Protein AF-A0A4Q3RMW5-F1 (afdb_monomer_lite)

Sequence (130 aa):
MNRIDRLFGILTLLQSKKYVSAEAIAERLPECFVNDYDYLSVLQTTISNKLMIELEYKNNKSEISKRRVEPIGLVFYAFAWHLVAWCHLRGEYRDFKVARILKAKNTGCTFTRQDHLPLADYLKQLPVPY

Foldseek 3Di:
DDPVVVVVVVVCVVVVVVDDDPVNVVVPDPCLVVDPPVCVVVLVVCQVQQFWKWWQFQDPVRDTDTWIWRFPDWDDDPNFIWTWTQTPVVRDTDTGTSSGTPDMDTPRHHDPDPDDDHPVVVVVPDPGDD

Secondary structure (DSSP, 8-state):
--HHHHHHHHHHHHHTTT---HHHHHTTS-GGGS---HHHHHHHHHHHTTEEEEEEEE-TT--EEEEEEEEEEEEEETTEEEEEEEETTTTEEEEEEGGGEEEEEEEEEEPS-S-PPPHHHHHHTSSS--

Radius of gyration: 22.74 Å; chains: 1; bounding box: 57×39×62 Å

Structure (mmCIF, N/CA/C/O backbone):
data_AF-A0A4Q3RMW5-F1
#
_entry.id   AF-A0A4Q3RMW5-F1
#
loop_
_atom_site.group_PDB
_atom_site.id
_atom_site.type_symbol
_atom_site.label_atom_id
_atom_site.label_alt_id
_atom_site.label_comp_id
_atom_site.label_asym_id
_atom_site.label_entity_id
_atom_site.label_seq_id
_atom_site.pdbx_PDB_ins_code
_atom_site.Cartn_x
_atom_site.Cartn_y
_atom_site.Cartn_z
_atom_site.occupancy
_atom_site.B_iso_or_equiv
_atom_site.auth_seq_id
_atom_site.auth_comp_id
_atom_site.auth_asym_id
_atom_site.auth_atom_id
_atom_site.pdbx_PDB_model_num
ATOM 1 N N . MET A 1 1 ? 39.213 -19.750 -47.373 1.00 58.75 1 MET A N 1
ATOM 2 C CA . MET A 1 1 ? 38.351 -19.297 -46.259 1.00 58.75 1 MET A CA 1
ATOM 3 C C . MET A 1 1 ? 36.956 -19.849 -46.496 1.00 58.75 1 MET A C 1
ATOM 5 O O . MET A 1 1 ? 36.390 -19.563 -47.547 1.00 58.75 1 MET A O 1
ATOM 9 N N . ASN A 1 2 ? 36.473 -20.726 -45.614 1.00 82.31 2 ASN A N 1
ATOM 10 C CA . ASN A 1 2 ? 35.250 -21.497 -45.829 1.00 82.31 2 ASN A CA 1
ATOM 11 C C . ASN A 1 2 ? 34.007 -20.613 -45.601 1.00 82.31 2 ASN A C 1
ATOM 13 O O . ASN A 1 2 ? 34.055 -19.608 -44.889 1.00 82.31 2 ASN A O 1
ATOM 17 N N . ARG A 1 3 ? 32.873 -20.963 -46.218 1.00 70.88 3 ARG A N 1
ATOM 18 C CA . ARG A 1 3 ? 31.603 -20.220 -46.095 1.00 70.88 3 ARG A CA 1
ATOM 19 C C . ARG A 1 3 ? 31.118 -20.165 -44.640 1.00 70.88 3 ARG A C 1
ATOM 21 O O . ARG A 1 3 ? 30.533 -19.165 -44.231 1.00 70.88 3 ARG A O 1
ATOM 28 N N . ILE A 1 4 ? 31.418 -21.213 -43.874 1.00 79.62 4 ILE A N 1
ATOM 29 C CA . ILE A 1 4 ? 31.130 -21.314 -42.440 1.00 79.62 4 ILE A CA 1
ATOM 30 C C . ILE A 1 4 ? 31.945 -20.299 -41.632 1.00 79.62 4 ILE A C 1
ATOM 32 O O . ILE A 1 4 ? 31.367 -19.601 -40.807 1.00 79.62 4 ILE A O 1
ATOM 36 N N . ASP A 1 5 ? 33.231 -20.113 -41.940 1.00 74.44 5 ASP A N 1
ATOM 37 C CA . ASP A 1 5 ? 34.095 -19.160 -41.224 1.00 74.44 5 ASP A CA 1
ATOM 38 C C . ASP A 1 5 ? 33.599 -17.714 -41.384 1.00 74.44 5 ASP A C 1
ATOM 40 O O . ASP A 1 5 ? 33.620 -16.921 -40.443 1.00 74.44 5 ASP A O 1
ATOM 44 N N . ARG A 1 6 ? 33.082 -17.371 -42.574 1.00 75.62 6 ARG A N 1
ATOM 45 C CA . ARG A 1 6 ? 32.472 -16.056 -42.835 1.00 75.62 6 ARG A CA 1
ATOM 46 C C . ARG A 1 6 ? 31.164 -15.861 -42.076 1.00 75.62 6 ARG A C 1
ATOM 48 O O . ARG A 1 6 ? 30.944 -14.782 -41.534 1.00 75.62 6 ARG A O 1
ATOM 55 N N . LEU A 1 7 ? 30.307 -16.882 -42.035 1.00 71.50 7 LEU A N 1
ATOM 56 C CA . LEU A 1 7 ? 29.058 -16.829 -41.271 1.00 71.50 7 LEU A CA 1
ATOM 57 C C . LEU A 1 7 ? 29.335 -16.691 -39.774 1.00 71.50 7 LEU A C 1
ATOM 59 O O . LEU A 1 7 ? 28.705 -15.862 -39.128 1.00 71.50 7 LEU A O 1
ATOM 63 N N . PHE A 1 8 ? 30.315 -17.428 -39.250 1.00 73.00 8 PHE A N 1
ATOM 64 C CA . PHE A 1 8 ? 30.726 -17.338 -37.852 1.00 73.00 8 PHE A CA 1
ATOM 65 C C . PHE A 1 8 ? 31.277 -15.946 -37.522 1.00 73.00 8 PHE A C 1
ATOM 67 O O . PHE A 1 8 ? 30.865 -15.341 -36.540 1.00 73.00 8 PHE A O 1
ATOM 74 N N . GLY A 1 9 ? 32.117 -15.376 -38.394 1.00 74.31 9 GLY A N 1
ATOM 75 C CA . GLY A 1 9 ? 32.615 -14.007 -38.246 1.00 74.31 9 GLY A CA 1
ATOM 76 C C . GLY A 1 9 ? 31.499 -12.958 -38.222 1.00 74.31 9 GLY A C 1
ATOM 77 O O . GLY A 1 9 ? 31.502 -12.091 -37.357 1.00 74.31 9 GLY A O 1
ATOM 78 N N . ILE A 1 10 ? 30.511 -13.061 -39.117 1.00 73.94 10 ILE A N 1
ATOM 79 C CA . ILE A 1 10 ? 29.350 -12.154 -39.152 1.00 73.94 10 ILE A CA 1
ATOM 80 C C . ILE A 1 10 ? 28.489 -12.317 -37.895 1.00 73.94 10 ILE A C 1
ATOM 82 O O . ILE A 1 10 ? 28.063 -11.321 -37.316 1.00 73.94 10 ILE A O 1
ATOM 86 N N . LEU A 1 11 ? 28.251 -13.552 -37.452 1.00 68.88 11 LEU A N 1
ATOM 87 C CA . LEU A 1 11 ? 27.432 -13.849 -36.280 1.00 68.88 11 LEU A CA 1
ATOM 88 C C . LEU A 1 11 ? 28.086 -13.299 -35.005 1.00 68.88 11 LEU A C 1
ATOM 90 O O . LEU A 1 11 ? 27.421 -12.597 -34.249 1.00 68.88 11 LEU A O 1
ATOM 94 N N . THR A 1 12 ? 29.398 -13.483 -34.844 1.00 69.56 12 THR A N 1
ATOM 95 C CA . THR A 1 12 ? 30.191 -12.896 -33.752 1.00 69.56 12 THR A CA 1
ATOM 96 C C . THR A 1 12 ? 30.206 -11.366 -33.803 1.00 69.56 12 THR A C 1
ATOM 98 O O . THR A 1 12 ? 30.129 -10.725 -32.762 1.00 69.56 12 THR A O 1
ATOM 101 N N . LEU A 1 13 ? 30.248 -10.754 -34.993 1.00 67.12 13 LEU A N 1
ATOM 102 C CA . LEU A 1 13 ? 30.256 -9.291 -35.168 1.00 67.12 13 LEU A CA 1
ATOM 103 C C . LEU A 1 13 ? 28.869 -8.659 -34.930 1.00 67.12 13 LEU A C 1
ATOM 105 O O . LEU A 1 13 ? 28.762 -7.539 -34.435 1.00 67.12 13 LEU A O 1
ATOM 109 N N . LEU A 1 14 ? 27.791 -9.383 -35.246 1.00 64.44 14 LEU A N 1
ATOM 110 C CA . LEU A 1 14 ? 26.413 -8.991 -34.930 1.00 64.44 14 LEU A CA 1
ATOM 111 C C . LEU A 1 14 ? 26.089 -9.193 -33.443 1.00 64.44 14 LEU A C 1
ATOM 113 O O . LEU A 1 14 ? 25.353 -8.398 -32.858 1.00 64.44 14 LEU A O 1
ATOM 117 N N . GLN A 1 15 ? 26.642 -10.240 -32.831 1.00 62.06 15 GLN A N 1
ATOM 118 C CA . GLN A 1 15 ? 26.504 -10.534 -31.407 1.00 62.06 15 GLN A CA 1
ATOM 119 C C . GLN A 1 15 ? 27.348 -9.599 -30.535 1.00 62.06 15 GLN A C 1
ATOM 121 O O . GLN A 1 15 ? 26.857 -9.132 -29.511 1.00 62.06 15 GLN A O 1
ATOM 126 N N . SER A 1 16 ? 28.561 -9.233 -30.959 1.00 60.16 16 SER A N 1
ATOM 127 C CA . SER A 1 16 ? 29.440 -8.319 -30.213 1.00 60.16 16 SER A CA 1
ATOM 128 C C . SER A 1 16 ? 28.868 -6.907 -30.051 1.00 60.16 16 SER A C 1
ATOM 130 O O . SER A 1 16 ? 29.280 -6.181 -29.153 1.00 60.16 16 SER A O 1
ATOM 132 N N . LYS A 1 17 ? 27.872 -6.530 -30.864 1.00 55.91 17 LYS A N 1
ATOM 133 C CA . LYS A 1 17 ? 27.117 -5.273 -30.732 1.00 55.91 17 LYS A CA 1
ATOM 134 C C . LYS A 1 17 ? 25.818 -5.389 -29.923 1.00 55.91 17 LYS A C 1
ATOM 136 O O . LYS A 1 17 ? 25.120 -4.388 -29.780 1.00 55.91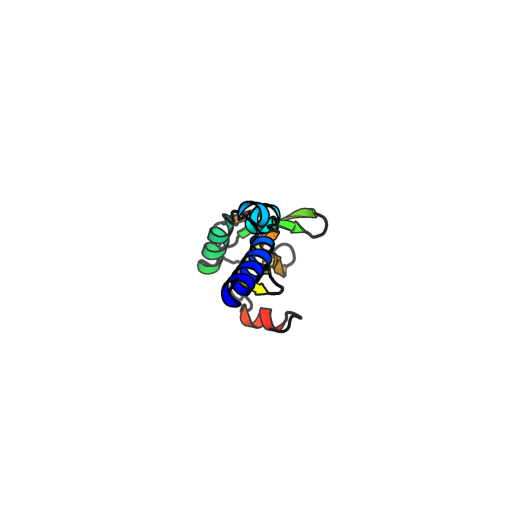 17 LYS A O 1
ATOM 141 N N . LYS A 1 18 ? 25.456 -6.581 -29.429 1.00 58.00 18 LYS A N 1
ATOM 142 C CA . LYS A 1 18 ? 24.159 -6.849 -28.774 1.00 58.00 18 LYS A CA 1
ATOM 143 C C . LYS A 1 18 ? 24.234 -7.233 -27.298 1.00 58.00 18 LYS A C 1
ATOM 145 O O . LYS A 1 18 ? 23.185 -7.294 -26.661 1.00 58.00 18 LYS A O 1
ATOM 150 N N . TYR A 1 19 ? 25.422 -7.457 -26.745 1.00 62.00 19 TYR A N 1
ATOM 151 C CA . TYR A 1 19 ? 25.575 -7.696 -25.312 1.00 62.00 19 TYR A CA 1
ATOM 152 C C . TYR A 1 19 ? 25.856 -6.377 -24.596 1.00 62.00 19 TYR A C 1
ATOM 154 O O . TYR A 1 19 ? 26.916 -5.776 -24.747 1.00 62.00 19 TYR A O 1
ATOM 162 N N . VAL A 1 20 ? 24.862 -5.913 -23.842 1.00 64.38 20 VAL A N 1
ATOM 163 C CA . VAL A 1 20 ? 25.021 -4.830 -22.868 1.00 64.38 20 VAL A CA 1
ATOM 164 C C . VAL A 1 20 ? 25.551 -5.469 -21.587 1.00 64.38 20 VAL A C 1
ATOM 166 O O . VAL A 1 20 ? 25.042 -6.514 -21.180 1.00 64.38 20 VAL A O 1
ATOM 169 N N . SER A 1 21 ? 26.584 -4.886 -20.975 1.00 72.81 21 SER A N 1
ATOM 170 C CA . SER A 1 21 ? 27.095 -5.398 -19.701 1.00 72.81 21 SER A CA 1
ATOM 171 C C . SER A 1 21 ? 26.026 -5.271 -18.611 1.00 72.81 21 SER A C 1
ATOM 173 O O . SER A 1 21 ? 25.152 -4.402 -18.693 1.00 72.81 21 SER A O 1
ATOM 175 N N . ALA A 1 22 ? 26.074 -6.133 -17.594 1.00 67.94 22 ALA A N 1
ATOM 176 C CA . ALA A 1 22 ? 25.113 -6.083 -16.493 1.00 67.94 22 ALA A CA 1
ATOM 177 C C . ALA A 1 22 ? 25.127 -4.708 -15.799 1.00 67.94 22 ALA A C 1
ATOM 179 O O . ALA A 1 22 ? 24.076 -4.193 -15.431 1.00 67.94 22 ALA A O 1
ATOM 180 N N . GLU A 1 23 ? 26.296 -4.071 -15.722 1.00 68.56 23 GLU A N 1
ATOM 181 C CA . GLU A 1 23 ? 26.495 -2.725 -15.182 1.00 68.56 23 GLU A CA 1
ATOM 182 C C . GLU A 1 23 ? 25.780 -1.667 -16.035 1.00 68.56 23 GLU A C 1
ATOM 184 O O . GLU A 1 23 ? 25.021 -0.856 -15.514 1.00 68.56 23 GLU A O 1
ATOM 189 N N . ALA A 1 24 ? 25.926 -1.723 -17.362 1.00 73.94 24 ALA A N 1
ATOM 190 C CA . ALA A 1 24 ? 25.273 -0.787 -18.279 1.00 73.94 24 ALA A CA 1
ATOM 191 C C . ALA A 1 24 ? 23.753 -1.020 -18.419 1.00 73.94 24 ALA A C 1
ATOM 193 O O . ALA A 1 24 ? 23.033 -0.151 -18.928 1.00 73.94 24 ALA A O 1
ATOM 194 N N . ILE A 1 25 ? 23.255 -2.193 -18.011 1.00 70.31 25 ILE A N 1
ATOM 195 C CA . ILE A 1 25 ? 21.824 -2.449 -17.801 1.00 70.31 25 ILE A CA 1
ATOM 196 C C . ILE A 1 25 ? 21.391 -1.822 -16.473 1.00 70.31 25 ILE A C 1
ATOM 198 O O . ILE A 1 25 ? 20.389 -1.112 -16.453 1.00 70.31 25 ILE A O 1
ATOM 202 N N . ALA A 1 26 ? 22.157 -2.028 -15.397 1.00 68.25 26 ALA A N 1
ATOM 203 C CA . ALA A 1 26 ? 21.858 -1.502 -14.069 1.00 68.25 26 ALA A CA 1
ATOM 204 C C . ALA A 1 26 ? 21.794 0.035 -14.034 1.00 68.25 26 ALA A C 1
ATOM 206 O O . ALA A 1 26 ? 20.865 0.585 -13.453 1.00 68.25 26 ALA A O 1
ATOM 207 N N . GLU A 1 27 ? 22.694 0.730 -14.735 1.00 72.81 27 GLU A N 1
ATOM 208 C CA . GLU A 1 27 ? 22.678 2.199 -14.871 1.00 72.81 27 GLU A CA 1
ATOM 209 C C . GLU A 1 27 ? 21.425 2.746 -15.571 1.00 72.81 27 GLU A C 1
ATOM 211 O O . GLU A 1 27 ? 21.076 3.916 -15.422 1.00 72.81 27 GLU A O 1
ATOM 216 N N . ARG A 1 28 ? 20.747 1.909 -16.363 1.00 71.25 28 ARG A N 1
ATOM 217 C CA . ARG A 1 28 ? 19.524 2.268 -17.093 1.00 71.25 28 ARG A CA 1
ATOM 218 C C . ARG A 1 28 ? 18.262 1.758 -16.412 1.00 71.25 28 ARG A C 1
ATOM 220 O O . ARG A 1 28 ? 17.168 1.974 -16.942 1.00 71.25 28 ARG A O 1
ATOM 227 N N . LEU A 1 29 ? 18.387 1.062 -15.281 1.00 63.25 29 LEU A N 1
ATOM 228 C CA . LEU A 1 29 ? 17.220 0.617 -14.541 1.00 63.25 29 LEU A CA 1
ATOM 229 C C . LEU A 1 29 ? 16.516 1.838 -13.939 1.00 63.25 29 LEU A C 1
ATOM 231 O O . LEU A 1 29 ? 17.156 2.672 -13.298 1.00 63.25 29 LEU A O 1
ATOM 235 N N . PRO A 1 30 ? 15.193 1.962 -14.119 1.00 56.88 30 PRO A N 1
ATOM 236 C CA . PRO A 1 30 ? 14.433 2.981 -13.419 1.00 56.88 30 PRO A CA 1
ATOM 237 C C . PRO A 1 30 ? 14.534 2.761 -11.903 1.00 56.88 30 PRO A C 1
ATOM 239 O O . PRO A 1 30 ? 14.525 1.620 -11.434 1.00 56.88 30 PRO A O 1
ATOM 242 N N . GLU A 1 31 ? 14.557 3.856 -11.134 1.00 55.91 31 GLU A N 1
ATOM 243 C CA . GLU A 1 31 ? 14.665 3.859 -9.660 1.00 55.91 31 GLU A CA 1
ATOM 244 C C . GLU A 1 31 ? 13.651 2.928 -8.964 1.00 55.91 31 GLU A C 1
ATOM 246 O O . GLU A 1 31 ? 13.872 2.485 -7.841 1.00 55.91 31 GLU A O 1
ATOM 251 N N . CYS A 1 32 ? 12.557 2.558 -9.638 1.00 52.72 32 CYS A N 1
ATOM 252 C CA . CYS A 1 32 ? 11.565 1.615 -9.127 1.00 52.72 32 CYS A CA 1
ATOM 253 C C . CYS A 1 32 ? 12.092 0.190 -8.860 1.00 52.72 32 CYS A C 1
ATOM 255 O O . CYS A 1 32 ? 11.404 -0.560 -8.166 1.00 52.72 32 CYS A O 1
ATOM 257 N N . PHE A 1 33 ? 13.267 -0.185 -9.387 1.00 52.19 33 PHE A N 1
ATOM 258 C CA . PHE A 1 33 ? 13.945 -1.456 -9.081 1.00 52.19 33 PHE A CA 1
ATOM 259 C C . PHE A 1 33 ? 14.828 -1.409 -7.826 1.00 52.19 33 PHE A C 1
ATOM 261 O O . PHE A 1 33 ? 15.222 -2.463 -7.339 1.00 52.19 33 PHE A O 1
ATOM 268 N N . VAL A 1 34 ? 15.113 -0.218 -7.292 1.00 52.03 34 VAL A N 1
ATOM 269 C CA . VAL A 1 34 ? 15.958 -0.010 -6.097 1.00 52.03 34 VAL A CA 1
ATOM 270 C C . VAL A 1 34 ? 15.105 0.252 -4.846 1.00 52.03 34 VAL A C 1
ATOM 272 O O . VAL A 1 34 ? 15.615 0.557 -3.775 1.00 52.03 34 VAL A O 1
ATOM 275 N N . ASN A 1 35 ? 13.780 0.132 -4.951 1.00 54.00 35 ASN A N 1
ATOM 276 C CA . ASN A 1 35 ? 12.916 0.265 -3.788 1.00 54.00 35 ASN A CA 1
ATOM 277 C C . ASN A 1 35 ? 13.019 -0.993 -2.919 1.00 54.00 35 ASN A C 1
ATOM 279 O O . ASN A 1 35 ? 12.400 -2.012 -3.228 1.00 54.00 35 ASN A O 1
ATOM 283 N N . ASP A 1 36 ? 13.738 -0.888 -1.800 1.00 57.22 36 ASP A N 1
ATOM 284 C CA . ASP A 1 36 ? 13.537 -1.769 -0.652 1.00 57.22 36 ASP A CA 1
ATOM 285 C C . ASP A 1 36 ? 12.112 -1.540 -0.148 1.00 57.22 36 ASP A C 1
ATOM 287 O O . ASP A 1 36 ? 11.784 -0.596 0.576 1.00 57.22 36 ASP A O 1
ATOM 291 N N . TYR A 1 37 ? 11.204 -2.384 -0.626 1.00 66.06 37 TYR A N 1
ATOM 292 C CA . TYR A 1 37 ? 9.809 -2.377 -0.234 1.00 66.06 37 TYR A CA 1
ATOM 293 C C . TYR A 1 37 ? 9.640 -2.992 1.164 1.00 66.06 37 TYR A C 1
ATOM 295 O O . TYR A 1 37 ? 8.820 -3.892 1.355 1.00 66.06 37 TYR A O 1
ATOM 303 N N . ASP A 1 38 ? 10.372 -2.501 2.165 1.00 69.69 38 ASP A N 1
ATOM 304 C CA . ASP A 1 38 ? 10.289 -2.973 3.556 1.00 69.69 38 ASP A CA 1
ATOM 305 C C . ASP A 1 38 ? 8.839 -2.971 4.066 1.00 69.69 38 ASP A C 1
ATOM 307 O O . ASP A 1 38 ? 8.396 -3.839 4.823 1.00 69.69 38 ASP A O 1
ATOM 311 N N . TYR A 1 39 ? 8.049 -2.022 3.566 1.00 77.94 39 TYR A N 1
ATOM 312 C CA . TYR A 1 39 ? 6.637 -1.862 3.872 1.00 77.94 39 TYR A CA 1
ATOM 313 C C . TYR A 1 39 ? 5.703 -2.870 3.183 1.00 77.94 39 TYR A C 1
ATOM 315 O O . TYR A 1 39 ? 4.554 -2.971 3.603 1.00 77.94 39 TYR A O 1
ATOM 323 N N . LEU A 1 40 ? 6.124 -3.640 2.171 1.00 82.62 40 LEU A N 1
ATOM 324 C CA . LEU A 1 40 ? 5.257 -4.662 1.558 1.00 82.62 40 LEU A CA 1
ATOM 325 C C . LEU A 1 40 ? 4.889 -5.760 2.554 1.00 82.62 40 LEU A C 1
ATOM 327 O O . LEU A 1 40 ? 3.742 -6.204 2.567 1.00 82.62 40 LEU A O 1
ATOM 331 N N . SER A 1 41 ? 5.828 -6.153 3.416 1.00 86.25 41 SER A N 1
ATOM 332 C CA . SER A 1 41 ? 5.563 -7.097 4.507 1.00 86.25 41 SER A CA 1
ATOM 333 C C . SER A 1 41 ? 4.470 -6.563 5.446 1.00 86.25 41 SER A C 1
ATOM 335 O O . SER A 1 41 ? 3.521 -7.271 5.794 1.00 86.25 41 SER A O 1
ATOM 337 N N . VAL A 1 42 ? 4.536 -5.270 5.777 1.00 87.19 42 VAL A N 1
ATOM 338 C CA . VAL A 1 42 ? 3.542 -4.565 6.593 1.00 87.19 42 VAL A CA 1
ATOM 339 C C . VAL A 1 42 ? 2.191 -4.528 5.882 1.00 87.19 42 VAL A C 1
ATOM 341 O O . VAL A 1 42 ? 1.168 -4.817 6.496 1.00 87.19 42 VAL A O 1
ATOM 344 N N . LEU A 1 43 ? 2.158 -4.232 4.582 1.00 89.00 43 LEU A N 1
ATOM 345 C CA . LEU A 1 43 ? 0.918 -4.232 3.803 1.00 89.00 43 LEU A CA 1
ATOM 346 C C . LEU A 1 43 ? 0.273 -5.623 3.768 1.00 89.00 43 LEU A C 1
ATOM 348 O O . LEU A 1 43 ? -0.914 -5.749 4.039 1.00 89.00 43 LEU A O 1
ATOM 352 N N . GLN A 1 44 ? 1.042 -6.678 3.505 1.00 88.38 44 GLN A N 1
ATOM 353 C CA 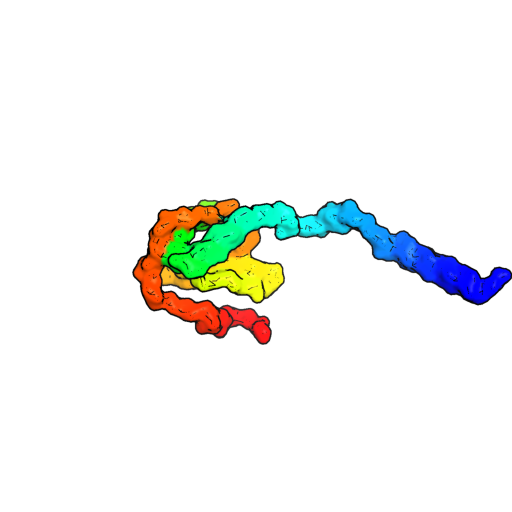. GLN A 1 44 ? 0.505 -8.041 3.450 1.00 88.38 44 GLN A CA 1
ATOM 354 C C . GLN A 1 44 ? -0.024 -8.506 4.810 1.00 88.38 44 GLN A C 1
ATOM 356 O O . GLN A 1 44 ? -1.133 -9.029 4.902 1.00 88.38 44 GLN A O 1
ATOM 361 N N . THR A 1 45 ? 0.738 -8.279 5.881 1.00 88.38 45 THR A N 1
ATOM 362 C CA . THR A 1 45 ? 0.316 -8.649 7.241 1.00 88.38 45 THR A CA 1
ATOM 363 C C . THR A 1 45 ? -0.922 -7.881 7.687 1.00 88.38 45 THR A C 1
ATOM 365 O O . THR A 1 45 ? -1.792 -8.451 8.342 1.00 88.38 45 THR A O 1
ATOM 368 N N . THR A 1 46 ? -1.045 -6.608 7.323 1.00 90.62 46 THR A N 1
ATOM 369 C CA . THR A 1 46 ? -2.199 -5.782 7.701 1.00 90.62 46 THR A CA 1
ATOM 370 C C . THR A 1 46 ? -3.450 -6.126 6.899 1.00 90.62 46 THR A C 1
ATOM 372 O O . THR A 1 46 ? -4.528 -6.169 7.486 1.00 90.62 46 THR A O 1
ATOM 375 N N . ILE A 1 47 ? -3.317 -6.480 5.616 1.00 90.88 47 ILE A N 1
ATOM 376 C CA . ILE A 1 47 ? -4.422 -7.011 4.800 1.00 90.88 47 ILE A CA 1
ATOM 377 C C . ILE A 1 47 ? -4.932 -8.330 5.396 1.00 90.88 47 ILE A C 1
ATOM 379 O O . ILE A 1 47 ? -6.124 -8.460 5.674 1.00 90.88 47 ILE A O 1
ATOM 383 N N . SER A 1 48 ? -4.034 -9.286 5.656 1.00 90.75 48 SER A N 1
ATOM 384 C CA . SER A 1 48 ? -4.403 -10.607 6.186 1.00 90.75 48 SER A CA 1
ATOM 385 C C . SER A 1 48 ? -5.059 -10.529 7.565 1.00 90.75 48 SER A C 1
ATOM 387 O O . SER A 1 48 ? -6.037 -11.226 7.825 1.00 90.75 48 SER A O 1
ATOM 389 N N . ASN A 1 49 ? -4.556 -9.653 8.439 1.00 89.75 49 ASN A N 1
ATOM 390 C CA . ASN A 1 49 ? -5.071 -9.492 9.800 1.00 89.75 49 ASN A CA 1
ATOM 391 C C . ASN A 1 49 ? -6.200 -8.455 9.920 1.00 89.75 49 ASN A C 1
ATOM 393 O O . ASN A 1 49 ? -6.661 -8.196 11.030 1.00 89.75 49 ASN A O 1
ATOM 397 N N . LYS A 1 50 ? -6.644 -7.845 8.810 1.00 89.81 50 LYS A N 1
ATOM 398 C CA . LYS A 1 50 ? -7.654 -6.772 8.795 1.00 89.81 50 LYS A CA 1
ATOM 399 C C . LYS A 1 50 ? -7.318 -5.624 9.764 1.00 89.81 50 LYS A C 1
ATOM 401 O O . LYS A 1 50 ? -8.149 -5.187 10.568 1.00 89.81 50 LYS A O 1
ATOM 406 N N . LEU A 1 51 ? -6.070 -5.155 9.694 1.00 91.25 51 LEU A N 1
ATOM 407 C CA . LEU A 1 51 ? -5.523 -4.088 10.533 1.00 91.25 51 LEU A CA 1
ATOM 408 C C . LEU A 1 51 ? -5.344 -2.785 9.761 1.00 91.25 51 LEU A C 1
ATOM 410 O O . LEU A 1 51 ? -4.880 -2.762 8.622 1.00 91.25 51 LEU A O 1
ATOM 414 N N . MET A 1 52 ? -5.669 -1.678 10.413 1.00 91.94 52 MET A N 1
ATOM 415 C CA . MET A 1 52 ? -5.513 -0.341 9.869 1.00 91.94 52 MET A CA 1
ATOM 416 C C . MET A 1 52 ? -4.036 0.055 9.788 1.00 91.94 5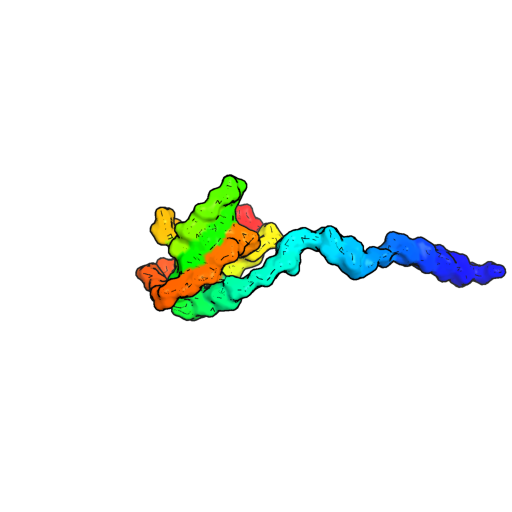2 MET A C 1
ATOM 418 O O . MET A 1 52 ? -3.224 -0.241 10.674 1.00 91.94 52 MET A O 1
ATOM 422 N N . ILE A 1 53 ? -3.698 0.802 8.742 1.00 92.88 53 ILE A N 1
ATOM 423 C CA . ILE A 1 53 ? -2.344 1.301 8.517 1.00 92.88 53 ILE A CA 1
ATOM 424 C C . ILE A 1 53 ? -2.315 2.819 8.440 1.00 92.88 53 ILE A C 1
ATOM 426 O O . ILE A 1 53 ? -3.242 3.467 7.949 1.00 92.88 53 ILE A O 1
ATOM 430 N N . GLU A 1 54 ? -1.207 3.384 8.897 1.00 93.25 54 GLU A N 1
ATOM 431 C CA . GLU A 1 54 ? -0.856 4.776 8.674 1.00 93.25 54 GLU A CA 1
ATOM 432 C C . GLU A 1 54 ? 0.164 4.852 7.535 1.00 93.25 54 GLU A C 1
ATOM 434 O O . GLU A 1 54 ? 1.246 4.264 7.601 1.00 93.25 54 GLU A O 1
ATOM 439 N N . LEU A 1 55 ? -0.208 5.559 6.471 1.00 92.00 55 LEU A N 1
ATOM 440 C CA . LEU A 1 55 ? 0.588 5.758 5.268 1.00 92.00 55 LEU A CA 1
ATOM 441 C C . LEU A 1 55 ? 1.103 7.192 5.196 1.00 92.00 55 LEU A C 1
ATOM 443 O O . LEU A 1 55 ? 0.321 8.142 5.262 1.00 92.00 55 LEU A O 1
ATOM 447 N N . GLU A 1 56 ? 2.401 7.346 4.956 1.00 91.88 56 GLU A N 1
ATOM 448 C CA . GLU A 1 56 ? 2.984 8.581 4.433 1.00 91.88 56 GLU A CA 1
ATOM 449 C C . GLU A 1 56 ? 2.995 8.486 2.905 1.00 91.88 56 GLU A C 1
ATOM 451 O O . GLU A 1 56 ? 3.770 7.728 2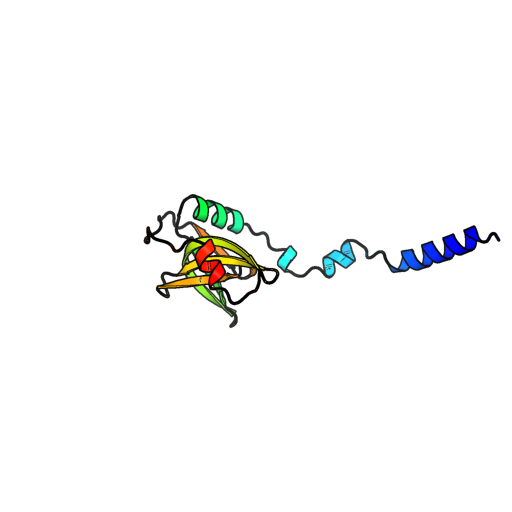.320 1.00 91.88 56 GLU A O 1
ATOM 456 N N . TYR A 1 57 ? 2.094 9.222 2.252 1.00 92.00 57 TYR A N 1
ATOM 457 C CA . TYR A 1 57 ? 1.870 9.136 0.808 1.00 92.00 57 TYR A CA 1
ATOM 458 C C . TYR A 1 57 ? 2.196 10.450 0.104 1.00 92.00 57 TYR A C 1
ATOM 460 O O . TYR A 1 57 ? 1.676 11.507 0.484 1.00 92.00 57 TYR A O 1
ATOM 468 N N . LYS A 1 58 ? 3.002 10.363 -0.961 1.00 91.25 58 LYS A N 1
ATOM 469 C CA . LYS A 1 58 ? 3.346 11.490 -1.834 1.00 91.25 58 LYS A CA 1
ATOM 470 C C . LYS A 1 58 ? 2.363 11.574 -3.003 1.00 91.25 58 LYS A C 1
ATOM 472 O O . LYS A 1 58 ? 2.243 10.646 -3.805 1.00 91.25 58 LYS A O 1
ATOM 477 N N . ASN A 1 59 ? 1.639 12.687 -3.111 1.00 86.94 59 ASN A N 1
ATOM 478 C CA . ASN A 1 59 ? 0.688 12.898 -4.206 1.00 86.94 59 ASN A CA 1
ATOM 479 C C . ASN A 1 59 ? 1.382 13.365 -5.509 1.00 86.94 59 ASN A C 1
ATOM 481 O O . ASN A 1 59 ? 2.590 13.590 -5.547 1.00 86.94 59 ASN A O 1
ATOM 485 N N . ASN A 1 60 ? 0.611 13.536 -6.594 1.00 84.19 60 ASN A N 1
ATOM 486 C CA . ASN A 1 60 ? 1.129 14.035 -7.883 1.00 84.19 60 ASN A CA 1
ATOM 487 C C . ASN A 1 60 ? 1.754 15.438 -7.796 1.00 84.19 60 ASN A C 1
ATOM 489 O O . ASN A 1 60 ? 2.610 15.767 -8.608 1.00 84.19 60 ASN A O 1
ATOM 493 N N . LYS A 1 61 ? 1.327 16.260 -6.832 1.00 85.94 61 LYS A N 1
ATOM 494 C CA . LYS A 1 61 ? 1.862 17.606 -6.582 1.00 85.94 61 LYS A CA 1
ATOM 495 C C . LYS A 1 61 ? 3.093 17.586 -5.666 1.00 85.94 61 LYS A C 1
ATOM 497 O O . LYS A 1 61 ? 3.552 18.635 -5.241 1.00 85.94 61 LYS A O 1
ATOM 502 N N . SER A 1 62 ? 3.628 16.401 -5.362 1.00 83.81 62 SER A N 1
ATOM 503 C CA . SER A 1 62 ? 4.722 16.183 -4.411 1.00 83.81 62 SER A CA 1
ATOM 504 C C . SER A 1 62 ? 4.421 16.563 -2.958 1.00 83.81 62 SER A C 1
ATOM 506 O O . SER A 1 62 ? 5.335 16.594 -2.140 1.00 83.81 62 SER A O 1
ATOM 508 N N . GLU A 1 63 ? 3.156 16.770 -2.597 1.00 88.44 63 GLU A N 1
ATOM 509 C CA . GLU A 1 63 ? 2.762 17.004 -1.209 1.00 88.44 63 GLU A CA 1
ATOM 510 C C . GLU A 1 63 ? 2.710 15.668 -0.463 1.00 88.44 63 GLU A C 1
ATOM 512 O O . GLU A 1 63 ? 2.117 14.684 -0.931 1.00 88.44 63 GLU A O 1
ATOM 517 N N . ILE A 1 64 ? 3.329 15.645 0.714 1.00 91.69 64 ILE A N 1
ATOM 518 C CA . ILE A 1 64 ? 3.341 14.487 1.602 1.00 91.69 64 ILE A CA 1
ATOM 519 C C . ILE A 1 64 ? 2.134 14.594 2.528 1.00 91.69 64 ILE A C 1
ATOM 521 O O . ILE A 1 64 ? 1.941 15.596 3.212 1.00 91.69 64 ILE A O 1
ATOM 525 N N . SER A 1 65 ? 1.318 13.543 2.555 1.00 90.50 65 SER A N 1
ATOM 526 C CA . SER A 1 65 ? 0.148 13.461 3.429 1.00 90.50 65 SER A CA 1
ATOM 527 C C . SER A 1 65 ? 0.195 12.195 4.271 1.00 90.50 65 SER A C 1
ATOM 529 O O . SER A 1 65 ? 0.477 11.116 3.750 1.00 90.50 65 SER A O 1
ATOM 531 N N . LYS A 1 66 ? -0.116 12.332 5.563 1.00 92.69 66 LYS A N 1
ATOM 532 C CA . LYS A 1 66 ? -0.350 11.200 6.462 1.00 92.69 66 LYS A CA 1
ATOM 533 C C . LYS A 1 66 ? -1.801 10.771 6.350 1.00 92.69 66 LYS A C 1
ATOM 535 O O . LYS A 1 66 ? -2.703 11.597 6.485 1.00 92.69 66 LYS A O 1
ATOM 540 N N . ARG A 1 67 ? -2.037 9.496 6.057 1.00 91.62 67 ARG A N 1
ATOM 541 C CA . ARG A 1 67 ? -3.377 8.948 5.844 1.00 91.62 67 ARG A CA 1
ATOM 542 C C . ARG A 1 67 ? -3.539 7.670 6.637 1.00 91.62 67 ARG A C 1
ATOM 544 O O . ARG A 1 67 ? -2.737 6.757 6.495 1.00 91.62 67 ARG A O 1
ATOM 551 N N . ARG A 1 68 ? -4.614 7.592 7.414 1.00 93.44 68 ARG A N 1
ATOM 552 C CA . ARG A 1 68 ? -5.075 6.329 7.989 1.00 93.44 68 ARG A CA 1
ATOM 553 C C . ARG A 1 68 ? -5.990 5.647 6.995 1.00 93.44 68 ARG A C 1
ATOM 555 O O . ARG A 1 68 ? -6.951 6.264 6.519 1.00 93.44 68 ARG A O 1
ATOM 562 N N . VAL A 1 69 ? -5.652 4.415 6.643 1.00 93.94 69 VAL A N 1
ATOM 563 C CA . VAL A 1 69 ? -6.398 3.647 5.653 1.00 93.94 69 VAL A CA 1
ATOM 564 C C . VAL A 1 69 ? -6.592 2.207 6.106 1.00 93.94 69 VAL A C 1
ATOM 566 O O . VAL A 1 69 ? -5.775 1.658 6.843 1.00 93.94 69 VAL A O 1
ATOM 569 N N . GLU A 1 70 ? -7.680 1.603 5.650 1.00 93.62 70 GLU A N 1
ATOM 570 C CA . GLU A 1 70 ? -7.976 0.183 5.857 1.00 93.62 70 GLU A CA 1
ATOM 571 C C . GLU A 1 70 ? -7.639 -0.554 4.556 1.00 93.62 70 GLU A C 1
ATOM 573 O O . GLU A 1 70 ? -8.350 -0.369 3.560 1.00 93.62 70 GLU A O 1
ATOM 578 N N . PRO A 1 71 ? -6.509 -1.285 4.503 1.00 92.62 71 PRO A N 1
ATOM 579 C CA . PRO A 1 71 ? -6.039 -1.925 3.284 1.00 92.62 71 PRO A CA 1
ATOM 580 C C . PRO A 1 71 ? -6.879 -3.162 2.956 1.00 92.62 71 PRO A C 1
ATOM 582 O O . PRO A 1 71 ? -6.961 -4.096 3.743 1.00 92.62 71 PRO A O 1
ATOM 585 N N . ILE A 1 72 ? -7.480 -3.188 1.770 1.00 91.50 72 ILE A N 1
ATOM 586 C CA . ILE A 1 72 ? -8.386 -4.269 1.346 1.00 91.50 72 ILE A CA 1
ATOM 587 C C . ILE A 1 72 ? -7.630 -5.290 0.508 1.00 91.50 72 ILE A C 1
ATOM 589 O O . ILE A 1 72 ? -7.848 -6.492 0.631 1.00 91.50 72 ILE A O 1
ATOM 593 N N . GLY A 1 73 ? -6.736 -4.812 -0.357 1.00 90.62 73 GLY A N 1
ATOM 594 C CA . GLY A 1 73 ? -5.961 -5.682 -1.225 1.00 90.62 73 GLY A CA 1
ATOM 595 C C . GLY A 1 73 ? -4.941 -4.945 -2.079 1.00 90.62 73 GLY A C 1
ATOM 596 O O . GLY A 1 73 ? -5.019 -3.732 -2.286 1.00 90.62 73 GLY A O 1
ATOM 597 N N . LEU A 1 74 ? -3.983 -5.719 -2.579 1.00 90.94 74 LEU A N 1
ATOM 598 C CA . LEU A 1 74 ? -2.981 -5.293 -3.548 1.00 90.94 74 LEU A CA 1
ATOM 599 C C . LEU A 1 74 ? -3.368 -5.815 -4.928 1.00 90.94 74 LEU A C 1
ATOM 601 O O . LEU A 1 74 ? -3.692 -6.989 -5.086 1.00 90.94 74 LEU A O 1
ATOM 605 N N . VAL A 1 75 ? -3.324 -4.934 -5.919 1.00 89.62 75 VAL A N 1
ATOM 606 C CA . VAL A 1 75 ? -3.697 -5.232 -7.303 1.00 89.62 75 VAL A CA 1
ATOM 607 C C . VAL A 1 75 ? -2.632 -4.679 -8.236 1.00 89.62 75 VAL A C 1
ATOM 609 O O . VAL A 1 75 ? -2.077 -3.605 -7.996 1.00 89.62 75 VAL A O 1
ATOM 612 N N . PHE A 1 76 ? -2.324 -5.421 -9.293 1.00 87.06 76 PHE A N 1
ATOM 613 C CA . PHE A 1 76 ? -1.354 -5.005 -10.296 1.00 87.06 76 PHE A CA 1
ATOM 614 C C . PHE A 1 76 ? -2.084 -4.637 -11.586 1.00 87.06 76 PHE A C 1
ATOM 616 O O . PHE A 1 76 ? -2.745 -5.482 -12.185 1.00 87.06 76 PHE A O 1
ATOM 623 N N . TYR A 1 77 ? -1.987 -3.374 -12.001 1.00 82.56 77 TYR A N 1
ATOM 624 C CA . TYR A 1 77 ? -2.538 -2.891 -13.269 1.00 82.56 77 TYR A CA 1
ATOM 625 C C . TYR A 1 77 ? -1.748 -1.682 -13.774 1.00 82.56 77 TYR A C 1
ATOM 627 O O . TYR A 1 77 ? -1.010 -1.053 -13.017 1.00 82.56 77 TYR A O 1
ATOM 635 N N . ALA A 1 78 ? -1.869 -1.368 -15.070 1.00 83.12 78 ALA A N 1
ATOM 636 C CA . ALA A 1 78 ? -1.142 -0.264 -15.713 1.00 83.12 78 ALA A CA 1
ATOM 637 C C . ALA A 1 78 ? 0.374 -0.255 -15.393 1.00 83.12 78 ALA A C 1
ATOM 639 O O . ALA A 1 78 ? 0.966 0.802 -15.168 1.00 83.12 78 ALA A O 1
ATOM 640 N N . PHE A 1 79 ? 0.983 -1.449 -15.353 1.00 82.06 79 PHE A N 1
ATOM 641 C CA . PHE A 1 79 ? 2.396 -1.686 -15.026 1.00 82.06 79 PHE A CA 1
ATOM 642 C C . PHE A 1 79 ? 2.841 -1.189 -13.637 1.00 82.06 79 PHE A C 1
ATOM 644 O O . PHE A 1 79 ? 4.020 -0.909 -13.426 1.00 82.06 79 PHE A O 1
ATOM 651 N N . ALA A 1 80 ? 1.923 -1.086 -12.673 1.00 85.81 80 ALA A N 1
ATOM 652 C CA . ALA A 1 80 ? 2.232 -0.683 -11.307 1.00 85.81 80 ALA A CA 1
ATOM 653 C C . ALA A 1 80 ? 1.440 -1.490 -10.269 1.00 85.81 80 ALA A C 1
ATOM 655 O O . ALA A 1 80 ? 0.342 -1.983 -10.524 1.00 85.81 80 ALA A O 1
ATOM 656 N N . TRP A 1 81 ? 1.992 -1.583 -9.058 1.00 88.62 81 TRP A N 1
ATOM 657 C CA . TRP A 1 81 ? 1.268 -2.077 -7.890 1.00 88.62 81 TRP A CA 1
ATOM 658 C C . TRP A 1 81 ? 0.419 -0.964 -7.283 1.00 88.62 81 TRP A C 1
ATOM 660 O O . TRP A 1 81 ? 0.905 0.141 -7.020 1.00 88.62 81 TRP A O 1
ATOM 670 N N . HIS A 1 82 ? -0.843 -1.278 -7.023 1.00 90.50 82 HIS A N 1
ATOM 671 C CA . HIS A 1 82 ? -1.811 -0.401 -6.389 1.00 90.50 82 HIS A CA 1
ATOM 672 C C . HIS A 1 82 ? -2.374 -1.079 -5.140 1.00 90.50 82 HIS A C 1
ATOM 674 O O . HIS A 1 82 ? -2.753 -2.247 -5.155 1.00 90.50 82 HIS A O 1
ATOM 680 N N . LEU A 1 83 ? -2.434 -0.328 -4.049 1.00 92.44 83 LEU A N 1
ATOM 681 C CA . LEU A 1 83 ? -3.112 -0.702 -2.821 1.00 92.44 83 LEU A CA 1
ATOM 682 C C . LEU A 1 83 ? -4.507 -0.084 -2.844 1.00 92.44 83 LEU A C 1
ATOM 684 O O . LEU A 1 83 ? -4.641 1.140 -2.848 1.00 92.44 83 LEU A O 1
ATOM 688 N N . VAL A 1 84 ? -5.536 -0.925 -2.845 1.00 92.81 84 VAL A N 1
ATOM 689 C CA . VAL A 1 84 ? -6.922 -0.482 -2.685 1.00 92.81 84 VAL A CA 1
ATOM 690 C C . VAL A 1 84 ? -7.221 -0.419 -1.197 1.00 92.81 84 VAL A C 1
ATOM 692 O O . VAL A 1 84 ? -7.079 -1.416 -0.483 1.00 92.81 84 VAL A O 1
ATOM 695 N N . ALA A 1 85 ? -7.617 0.757 -0.717 1.00 92.94 85 ALA A N 1
ATOM 696 C CA . ALA A 1 85 ? -7.884 0.959 0.698 1.00 92.94 85 ALA A CA 1
ATOM 697 C C . ALA A 1 85 ? -9.001 1.978 0.941 1.00 92.94 85 ALA A C 1
ATOM 699 O O . ALA A 1 85 ? -9.180 2.931 0.177 1.00 92.94 85 ALA A O 1
ATOM 700 N N . TRP A 1 86 ? -9.732 1.801 2.041 1.00 92.44 86 TRP A N 1
ATOM 701 C CA . TRP A 1 86 ? -10.680 2.803 2.524 1.00 92.44 86 TRP A CA 1
ATOM 702 C C . TRP A 1 86 ? -9.928 3.932 3.226 1.00 92.44 86 TRP A C 1
ATOM 704 O O . TRP A 1 86 ? -9.179 3.689 4.172 1.00 92.44 86 TRP A O 1
ATOM 714 N N . CYS A 1 87 ? -10.102 5.172 2.771 1.00 92.56 87 CYS A N 1
ATOM 715 C CA . CYS A 1 87 ? -9.412 6.326 3.335 1.00 92.56 87 CYS A CA 1
ATOM 716 C C . CYS A 1 87 ? -10.294 7.059 4.348 1.00 92.56 87 CYS A C 1
ATOM 718 O O . CYS A 1 87 ? -11.245 7.735 3.961 1.00 92.56 87 CYS A O 1
ATOM 720 N N . HIS A 1 88 ? -9.923 7.029 5.632 1.00 89.25 88 HIS A N 1
ATOM 721 C CA . HIS A 1 88 ? -10.678 7.699 6.705 1.00 89.25 88 HIS A CA 1
ATOM 722 C C . HIS A 1 88 ? -10.742 9.220 6.564 1.00 89.25 88 HIS A C 1
ATOM 724 O O . HIS A 1 88 ? -11.730 9.836 6.939 1.00 89.25 88 HIS A O 1
ATOM 730 N N . LEU A 1 89 ? -9.716 9.834 5.968 1.00 87.25 89 LEU A N 1
ATOM 731 C CA . LEU A 1 89 ? -9.684 11.283 5.752 1.00 87.25 89 LEU A CA 1
ATOM 732 C C . LEU A 1 89 ? -10.749 11.761 4.748 1.00 87.25 89 LEU A C 1
ATOM 734 O O . LEU A 1 89 ? -11.149 12.920 4.783 1.00 87.25 89 LEU A O 1
ATOM 738 N N . ARG A 1 90 ? -11.152 10.901 3.806 1.00 86.94 90 ARG A N 1
ATOM 739 C CA . ARG A 1 90 ?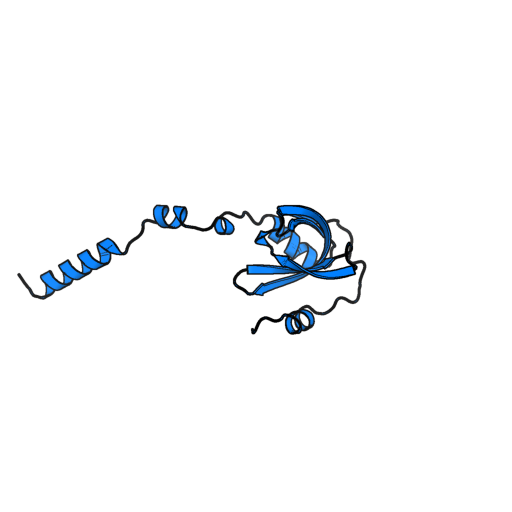 -12.083 11.251 2.718 1.00 86.94 90 ARG A CA 1
ATOM 740 C C . ARG A 1 90 ? -13.407 10.492 2.789 1.00 86.94 90 ARG A C 1
ATOM 742 O O . ARG A 1 90 ? -14.363 10.940 2.176 1.00 86.94 90 ARG A O 1
ATOM 749 N N . GLY A 1 91 ? -13.463 9.383 3.528 1.00 89.25 91 GLY A N 1
ATOM 750 C CA . GLY A 1 91 ? -14.646 8.530 3.618 1.00 89.25 91 GLY A CA 1
ATOM 751 C C . GLY A 1 91 ? -14.965 7.807 2.307 1.00 89.25 91 GLY A C 1
ATOM 752 O O . GLY A 1 91 ? -16.135 7.635 1.987 1.00 89.25 91 GLY A O 1
ATOM 753 N N . GLU A 1 92 ? -13.945 7.422 1.534 1.00 90.75 92 GLU A N 1
ATOM 754 C CA . GLU A 1 92 ? -14.108 6.748 0.238 1.00 90.75 92 GLU A CA 1
ATOM 755 C C . GLU A 1 92 ? -13.001 5.709 -0.014 1.00 90.75 92 GLU A C 1
ATOM 757 O O . GLU A 1 92 ? -11.912 5.778 0.574 1.00 90.75 92 GLU A O 1
ATOM 762 N N . TYR A 1 93 ? -13.264 4.760 -0.917 1.00 90.19 93 TYR A N 1
ATOM 763 C CA . TYR A 1 93 ? -12.258 3.823 -1.425 1.00 90.19 93 TYR A CA 1
ATOM 764 C C . TYR A 1 93 ? -11.340 4.522 -2.423 1.00 90.19 93 TYR A C 1
ATOM 766 O O . TYR A 1 93 ? -11.813 5.155 -3.367 1.00 90.19 93 TYR A O 1
ATOM 774 N N . ARG A 1 94 ? -10.024 4.390 -2.242 1.00 89.81 94 ARG A N 1
ATOM 775 C CA . ARG A 1 94 ? -9.037 4.967 -3.162 1.00 89.81 94 ARG A CA 1
ATOM 776 C C . ARG A 1 94 ? -7.963 3.964 -3.535 1.00 89.81 94 ARG A C 1
ATOM 778 O O . ARG A 1 94 ? -7.612 3.087 -2.743 1.00 89.81 94 ARG A O 1
ATOM 785 N N . ASP A 1 95 ? -7.408 4.171 -4.721 1.00 91.12 95 ASP A N 1
ATOM 786 C CA . ASP A 1 95 ? -6.205 3.506 -5.181 1.00 91.12 95 ASP A CA 1
ATOM 787 C C . ASP A 1 95 ? -4.961 4.301 -4.751 1.00 91.12 95 ASP A C 1
ATOM 789 O O . ASP A 1 95 ? -4.840 5.515 -4.945 1.00 91.12 95 ASP A O 1
ATOM 793 N N . PHE A 1 96 ? -4.010 3.608 -4.136 1.00 90.81 96 PHE A N 1
ATOM 794 C CA . PHE A 1 96 ? -2.719 4.167 -3.759 1.00 90.81 96 PHE A CA 1
ATOM 795 C C . PHE A 1 96 ? -1.628 3.442 -4.533 1.00 90.81 96 PHE A C 1
ATOM 797 O O . PHE A 1 96 ? -1.420 2.247 -4.343 1.00 90.81 96 PHE A O 1
ATOM 804 N N . LYS A 1 97 ? -0.891 4.156 -5.389 1.00 90.50 97 LYS A N 1
ATOM 805 C CA . LYS A 1 97 ? 0.274 3.572 -6.065 1.00 90.50 97 LYS A CA 1
ATOM 806 C C . LYS A 1 97 ? 1.326 3.209 -5.025 1.00 90.50 97 LYS A C 1
ATOM 808 O O . LYS A 1 97 ? 1.831 4.094 -4.338 1.00 90.50 97 LYS A O 1
ATOM 813 N N . VAL A 1 98 ? 1.687 1.931 -4.948 1.00 89.94 98 VAL A N 1
ATOM 814 C CA . VAL A 1 98 ? 2.639 1.407 -3.957 1.00 89.94 98 VAL A CA 1
ATOM 815 C C . VAL A 1 98 ? 3.992 2.103 -4.086 1.00 89.94 98 VAL A C 1
ATOM 817 O O . VAL A 1 98 ? 4.549 2.533 -3.086 1.00 89.94 98 VAL A O 1
ATOM 820 N N . ALA A 1 99 ? 4.442 2.368 -5.315 1.00 86.75 99 ALA A N 1
ATOM 821 C CA . ALA A 1 99 ? 5.679 3.101 -5.593 1.00 86.75 99 ALA A CA 1
ATOM 822 C C . ALA A 1 99 ? 5.721 4.547 -5.042 1.00 86.75 99 ALA A C 1
ATOM 824 O O . ALA A 1 99 ? 6.769 5.181 -5.074 1.00 86.75 99 ALA A O 1
ATOM 825 N N . ARG A 1 100 ? 4.590 5.107 -4.584 1.00 88.50 100 ARG A N 1
ATOM 826 C CA . ARG A 1 100 ? 4.495 6.463 -4.005 1.00 88.50 100 ARG A CA 1
ATOM 827 C C . ARG A 1 100 ? 4.303 6.466 -2.488 1.00 88.50 100 ARG A C 1
ATOM 829 O O . ARG A 1 100 ? 4.132 7.535 -1.891 1.00 88.50 100 ARG A O 1
ATOM 836 N N . ILE A 1 101 ? 4.294 5.288 -1.872 1.00 89.56 101 ILE A N 1
ATOM 837 C CA . ILE A 1 101 ? 4.274 5.133 -0.422 1.00 89.56 101 ILE A CA 1
ATOM 838 C C . ILE A 1 101 ? 5.700 5.357 0.077 1.00 89.56 101 ILE A C 1
ATOM 840 O O . ILE A 1 101 ? 6.619 4.654 -0.323 1.00 89.56 101 ILE A O 1
ATOM 844 N N . LEU A 1 102 ? 5.878 6.355 0.942 1.00 87.88 102 LEU A N 1
ATOM 845 C CA . LEU A 1 102 ? 7.173 6.650 1.555 1.00 87.88 102 LEU A CA 1
ATOM 846 C C . LEU A 1 102 ? 7.395 5.779 2.791 1.00 87.88 102 LEU A C 1
ATOM 848 O O . LEU A 1 102 ? 8.480 5.245 2.994 1.00 87.88 102 LEU A O 1
ATOM 852 N N . LYS A 1 103 ? 6.359 5.645 3.626 1.00 87.50 103 LYS A N 1
ATOM 853 C CA . LYS A 1 103 ? 6.360 4.807 4.829 1.00 8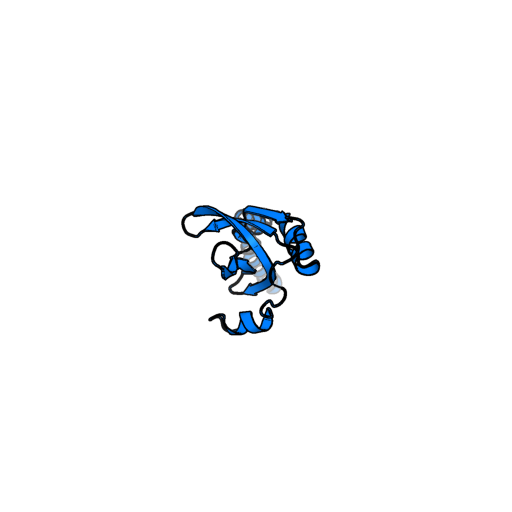7.50 103 LYS A CA 1
ATOM 854 C C . LYS A 1 103 ? 4.970 4.235 5.062 1.00 87.50 103 LYS A C 1
ATOM 856 O O . LYS A 1 103 ? 3.975 4.938 4.882 1.00 87.50 103 LYS A O 1
ATOM 861 N N . ALA A 1 104 ? 4.915 2.990 5.521 1.00 90.06 104 ALA A N 1
ATOM 862 C CA . ALA A 1 104 ? 3.706 2.378 6.052 1.00 90.06 104 ALA A CA 1
ATOM 863 C C . ALA A 1 104 ? 3.979 1.880 7.469 1.00 90.06 104 ALA A C 1
ATOM 865 O O . ALA A 1 104 ? 4.990 1.225 7.719 1.00 90.06 104 ALA A O 1
ATOM 866 N N . LYS A 1 105 ? 3.076 2.188 8.396 1.00 89.56 105 LYS A N 1
ATOM 867 C CA . LYS A 1 105 ? 3.120 1.681 9.767 1.00 89.56 105 LYS A CA 1
ATOM 868 C C . LYS A 1 105 ? 1.809 0.991 10.094 1.00 89.56 105 LYS A C 1
ATOM 870 O O . LYS A 1 105 ? 0.738 1.542 9.848 1.00 89.56 105 LYS A O 1
ATOM 875 N N . ASN A 1 106 ? 1.899 -0.200 10.673 1.00 88.69 106 ASN A N 1
ATOM 876 C CA . ASN A 1 106 ? 0.742 -0.850 11.268 1.00 88.69 106 ASN A CA 1
ATOM 877 C C . ASN A 1 106 ? 0.333 -0.070 12.525 1.00 88.69 106 ASN A C 1
ATOM 879 O O . ASN A 1 106 ? 1.173 0.194 13.385 1.00 88.69 106 ASN A O 1
ATOM 883 N N . THR A 1 107 ? -0.938 0.313 12.619 1.00 86.06 107 THR A N 1
ATOM 884 C CA . THR A 1 107 ? -1.458 1.015 13.804 1.00 86.06 107 THR A CA 1
ATOM 885 C C . THR A 1 107 ? -1.859 0.060 14.927 1.00 86.06 107 THR A C 1
ATOM 887 O O . THR A 1 107 ? -2.043 0.503 16.054 1.00 86.06 107 THR A O 1
ATOM 890 N N . GLY A 1 108 ? -1.998 -1.240 14.640 1.00 82.62 108 GLY A N 1
ATOM 891 C CA . GLY A 1 108 ? -2.481 -2.250 15.587 1.00 82.62 108 GLY A CA 1
ATOM 892 C C . GLY A 1 108 ? -3.997 -2.216 15.810 1.00 82.62 108 GLY A C 1
ATOM 893 O O . GLY A 1 108 ? -4.542 -3.129 16.422 1.00 82.62 108 GLY A O 1
ATOM 894 N N . CYS A 1 109 ? -4.689 -1.205 15.283 1.00 85.69 109 CYS A N 1
ATOM 895 C CA . CYS A 1 109 ? -6.142 -1.115 15.325 1.00 85.69 109 CYS A CA 1
ATOM 896 C C . CYS A 1 109 ? -6.766 -1.999 14.241 1.00 85.69 109 CYS A C 1
ATOM 898 O O . CYS A 1 109 ? -6.280 -2.039 13.111 1.00 85.69 109 CYS A O 1
ATOM 900 N N . THR A 1 110 ? -7.874 -2.665 14.555 1.00 88.62 110 THR A N 1
ATOM 901 C CA . THR A 1 110 ? -8.684 -3.384 13.563 1.00 88.62 110 THR A CA 1
ATOM 902 C C . THR A 1 110 ? -9.468 -2.413 12.682 1.00 88.62 110 THR A C 1
ATOM 904 O O . THR A 1 110 ? -9.597 -1.228 12.999 1.00 88.62 110 THR A O 1
ATOM 907 N N . PHE A 1 111 ? -10.012 -2.908 11.571 1.00 87.31 111 PHE A N 1
ATOM 908 C CA . PHE A 1 111 ? -10.909 -2.113 10.731 1.00 87.31 111 PHE A CA 1
ATOM 909 C C . PHE A 1 111 ? -12.111 -1.589 11.520 1.00 87.31 111 PHE A C 1
ATOM 911 O O . PHE A 1 111 ? -12.704 -2.287 12.342 1.00 87.31 111 PHE A O 1
ATOM 918 N N . THR A 1 112 ? -12.468 -0.343 11.236 1.00 81.56 112 THR A N 1
ATOM 919 C CA . THR A 1 112 ? -13.668 0.316 11.753 1.00 81.56 112 THR A CA 1
ATOM 920 C C . THR A 1 112 ? -14.892 -0.160 10.980 1.00 81.56 112 THR A C 1
ATOM 922 O O . THR A 1 112 ? -15.968 -0.324 11.551 1.00 81.56 112 THR A O 1
ATOM 925 N N . ARG A 1 113 ? -14.737 -0.404 9.671 1.00 77.88 113 ARG A N 1
ATOM 926 C CA . ARG A 1 113 ? -15.790 -0.967 8.827 1.00 77.88 113 ARG A CA 1
ATOM 927 C C . ARG A 1 113 ? -15.676 -2.487 8.783 1.00 77.88 113 ARG A C 1
ATOM 929 O O . ARG A 1 113 ? -14.630 -3.037 8.462 1.00 77.88 113 ARG A O 1
ATOM 936 N N . GLN A 1 114 ? -16.778 -3.167 9.080 1.00 71.12 114 GLN A N 1
ATOM 937 C CA . GLN A 1 114 ? -16.859 -4.625 8.942 1.00 71.12 114 GLN A CA 1
ATOM 938 C C . GLN A 1 114 ? -17.262 -5.026 7.514 1.00 71.12 114 GLN A C 1
ATOM 940 O O . GLN A 1 114 ? -16.713 -5.985 6.974 1.00 71.12 114 GLN A O 1
ATOM 945 N N . ASP A 1 115 ? -18.108 -4.216 6.866 1.00 79.00 115 ASP A N 1
ATOM 946 C CA . ASP A 1 115 ? -18.530 -4.401 5.475 1.00 79.00 115 ASP A CA 1
ATOM 947 C C . ASP A 1 115 ? -17.691 -3.542 4.525 1.00 79.00 115 ASP A C 1
ATOM 949 O O . ASP A 1 115 ? -18.027 -2.396 4.177 1.00 79.00 115 ASP A O 1
ATOM 953 N N . HIS A 1 116 ? -16.558 -4.113 4.123 1.00 81.69 116 HIS A N 1
ATOM 954 C CA . HIS A 1 116 ? -15.777 -3.612 3.004 1.00 81.69 116 HIS A CA 1
ATOM 955 C C . HIS A 1 116 ? -16.294 -4.164 1.684 1.00 81.69 116 HIS A C 1
ATOM 957 O O . HIS A 1 116 ? -16.670 -5.331 1.587 1.00 81.69 116 HIS A O 1
ATOM 963 N N . LEU A 1 117 ? -16.258 -3.322 0.651 1.00 80.56 117 LEU A N 1
ATOM 964 C CA . LEU A 1 117 ? -16.520 -3.767 -0.707 1.00 80.56 117 LEU A CA 1
ATOM 965 C C . LEU A 1 117 ? -15.470 -4.830 -1.075 1.00 80.56 117 LEU A C 1
ATOM 967 O O . LEU A 1 117 ? -14.272 -4.560 -0.918 1.00 80.56 117 LEU A O 1
ATOM 971 N N . PRO A 1 118 ? -15.879 -6.015 -1.559 1.00 82.69 118 PRO A N 1
ATOM 972 C CA . PRO A 1 118 ? -14.939 -7.014 -2.035 1.00 82.69 118 PRO A CA 1
ATOM 973 C C . PRO A 1 118 ? -14.033 -6.419 -3.110 1.00 82.69 118 PRO A C 1
ATOM 975 O O . PRO A 1 118 ? -14.487 -5.689 -3.995 1.00 82.69 118 PRO A O 1
ATOM 978 N N . LEU A 1 119 ? -12.746 -6.766 -3.069 1.00 82.69 119 LEU A N 1
ATOM 979 C CA . LEU A 1 119 ? -11.763 -6.263 -4.030 1.00 82.69 119 LEU A CA 1
ATOM 980 C C . LEU A 1 119 ? -12.199 -6.514 -5.483 1.00 82.69 119 LEU A C 1
ATOM 982 O O . LEU A 1 119 ? -12.032 -5.647 -6.333 1.00 82.69 119 LEU A O 1
ATOM 986 N N . ALA A 1 120 ? -12.814 -7.670 -5.750 1.00 82.38 120 ALA A N 1
ATOM 987 C CA . ALA A 1 120 ? -13.334 -8.036 -7.066 1.00 82.38 120 ALA A CA 1
ATOM 988 C C . ALA A 1 120 ? -14.394 -7.054 -7.593 1.00 82.38 120 ALA A C 1
ATOM 990 O O . ALA A 1 120 ? -14.424 -6.767 -8.787 1.00 82.38 120 ALA A O 1
ATOM 991 N N . ASP A 1 121 ? -15.240 -6.513 -6.717 1.00 84.12 121 ASP A N 1
ATOM 992 C CA . ASP A 1 121 ? -16.268 -5.552 -7.113 1.00 84.12 121 ASP A CA 1
ATOM 993 C C . ASP A 1 121 ? -15.691 -4.151 -7.298 1.00 84.12 121 ASP A C 1
ATOM 995 O O . ASP A 1 121 ? -16.122 -3.431 -8.197 1.00 84.12 121 ASP A O 1
ATOM 999 N N . TYR A 1 122 ? -14.665 -3.788 -6.522 1.00 81.88 122 TYR A N 1
ATOM 1000 C CA . TYR A 1 122 ? -13.908 -2.556 -6.753 1.00 81.88 122 TYR A CA 1
ATOM 1001 C C . TYR A 1 122 ? -13.178 -2.580 -8.104 1.00 81.88 122 TYR A C 1
ATOM 1003 O O . TYR A 1 122 ? -13.212 -1.600 -8.843 1.00 81.88 122 TYR A O 1
ATOM 1011 N N . LEU A 1 123 ? -12.564 -3.712 -8.463 1.00 80.75 123 LEU A N 1
ATOM 1012 C CA . LEU A 1 123 ? -11.858 -3.875 -9.738 1.00 80.75 123 LEU A CA 1
ATOM 1013 C C . LEU A 1 123 ? -12.781 -3.650 -10.946 1.00 80.75 123 LEU A C 1
ATOM 1015 O O . LEU A 1 123 ? -12.382 -2.985 -11.894 1.00 80.75 123 LEU A O 1
ATOM 1019 N N . LYS A 1 124 ? -14.043 -4.101 -10.894 1.00 83.25 124 LYS A N 1
ATOM 1020 C CA . LYS A 1 124 ? -15.029 -3.868 -11.972 1.00 83.25 124 LYS A CA 1
ATOM 1021 C C . LYS A 1 124 ? -15.336 -2.386 -12.220 1.00 83.25 124 LYS A C 1
ATOM 1023 O O . LYS A 1 124 ? -15.819 -2.043 -13.293 1.00 83.25 124 LYS A O 1
ATOM 1028 N N . GLN A 1 125 ? -15.110 -1.523 -11.231 1.00 80.12 125 GLN A N 1
ATOM 1029 C CA . GLN A 1 125 ? -15.366 -0.084 -11.337 1.00 80.12 125 GLN A CA 1
ATOM 1030 C C . GLN A 1 125 ? -14.183 0.679 -11.944 1.00 80.12 125 GLN A C 1
ATOM 1032 O O . GLN A 1 125 ? -14.324 1.855 -12.284 1.00 80.12 125 GLN A O 1
ATOM 1037 N N . LEU A 1 126 ? -13.012 0.045 -12.068 1.00 76.44 126 LEU A N 1
ATOM 1038 C CA . LEU A 1 126 ? -11.842 0.699 -12.632 1.00 76.44 126 LEU A CA 1
ATOM 1039 C C . LEU A 1 126 ? -11.989 0.818 -14.160 1.00 76.44 126 LEU A C 1
ATOM 1041 O O . LEU A 1 126 ? -12.342 -0.154 -14.825 1.00 76.44 126 LEU A O 1
ATOM 1045 N N . PRO A 1 127 ? -11.678 1.987 -14.751 1.00 67.31 127 PRO A N 1
ATOM 1046 C CA . PRO A 1 127 ? -11.797 2.231 -16.191 1.00 67.31 127 PRO A CA 1
ATOM 1047 C C . PRO A 1 127 ? -10.640 1.599 -16.990 1.00 67.31 127 PRO A C 1
ATOM 1049 O O . PRO A 1 127 ? -10.165 2.176 -17.966 1.00 67.31 127 PRO A O 1
ATOM 1052 N N . VAL A 1 128 ? -10.128 0.449 -16.546 1.00 62.69 128 VAL A N 1
ATOM 1053 C CA . VAL A 1 128 ? -8.969 -0.227 -17.136 1.00 62.69 128 VAL A CA 1
ATOM 1054 C C . VAL A 1 128 ? -9.428 -1.599 -17.631 1.00 62.69 128 VAL A C 1
ATOM 1056 O O . VAL A 1 128 ? -9.945 -2.370 -16.825 1.00 62.69 128 VAL A O 1
ATOM 1059 N N . PRO A 1 129 ? -9.280 -1.917 -18.930 1.00 55.47 129 PRO A N 1
ATOM 1060 C CA . PRO A 1 129 ? -9.594 -3.248 -19.430 1.00 55.47 129 PRO A CA 1
ATOM 1061 C C . PRO A 1 129 ? -8.586 -4.252 -18.853 1.00 55.47 129 PRO A C 1
ATOM 1063 O O . PRO A 1 129 ? -7.376 -4.026 -18.942 1.00 55.47 129 PRO A O 1
ATOM 1066 N N . TYR A 1 130 ? -9.099 -5.317 -18.235 1.00 55.28 130 TYR A N 1
ATOM 1067 C CA . TYR A 1 130 ? -8.331 -6.486 -17.792 1.00 55.28 130 TYR A CA 1
ATOM 1068 C C . TYR A 1 130 ? -8.249 -7.521 -18.909 1.00 55.28 130 TYR A C 1
ATOM 1070 O O . TYR A 1 130 ? -9.273 -7.690 -19.613 1.00 55.28 130 TYR A O 1
#

pLDDT: mean 80.52, std 11.88, range [52.03, 93.94]